Protein AF-A0ABD4RVA4-F1 (afdb_monomer_lite)

Radius of gyration: 14.38 Å; chains: 1; bounding box: 33×24×40 Å

Structure (mmCIF, N/CA/C/O backbone):
data_AF-A0ABD4RVA4-F1
#
_entry.id   AF-A0ABD4RVA4-F1
#
loop_
_atom_site.group_PDB
_atom_site.id
_atom_site.type_symbol
_atom_site.label_atom_id
_atom_site.label_alt_id
_atom_site.label_comp_id
_atom_site.label_asym_id
_atom_site.label_entity_id
_atom_site.label_seq_id
_atom_site.pdbx_PDB_ins_code
_atom_site.Cartn_x
_atom_site.Cartn_y
_atom_site.Cartn_z
_atom_site.occupancy
_atom_site.B_iso_or_equiv
_atom_site.auth_seq_id
_atom_site.auth_comp_id
_atom_site.auth_asym_id
_atom_site.auth_atom_id
_atom_site.pdbx_PDB_model_num
ATOM 1 N N . MET A 1 1 ? -26.207 14.181 22.624 1.00 39.19 1 MET A N 1
ATOM 2 C CA . MET A 1 1 ? -24.802 13.716 22.629 1.00 39.19 1 MET A CA 1
ATOM 3 C C . MET A 1 1 ? -24.277 13.821 21.205 1.00 39.19 1 MET A C 1
ATOM 5 O O . MET A 1 1 ? -24.917 13.282 20.316 1.00 39.19 1 MET A O 1
ATOM 9 N N . LYS A 1 2 ? -23.2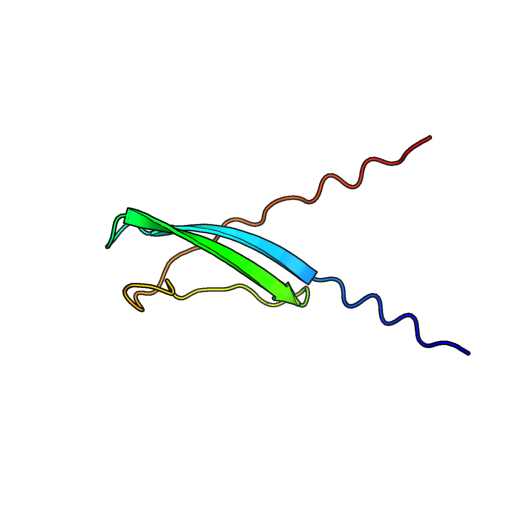16 14.599 20.955 1.00 43.03 2 LYS A N 1
ATOM 10 C CA . LYS A 1 2 ? -22.588 14.670 19.626 1.00 43.03 2 LYS A CA 1
ATOM 11 C C . LYS A 1 2 ? -21.679 13.452 19.505 1.00 43.03 2 LYS A C 1
ATOM 13 O O . LYS A 1 2 ? -20.733 13.330 20.278 1.00 43.03 2 LYS A O 1
ATOM 18 N N . ASN A 1 3 ? -22.018 12.530 18.611 1.00 42.00 3 ASN A N 1
ATOM 19 C CA . ASN A 1 3 ? -21.230 11.334 18.345 1.00 42.00 3 ASN A CA 1
ATOM 20 C C . ASN A 1 3 ? -19.896 11.774 17.737 1.00 42.00 3 ASN A C 1
ATOM 22 O O . ASN A 1 3 ? -19.775 11.916 16.524 1.00 42.00 3 ASN A O 1
ATOM 26 N N . ASN A 1 4 ? -18.893 12.005 18.582 1.00 48.34 4 ASN A N 1
ATOM 27 C CA . ASN A 1 4 ? -17.503 12.052 18.156 1.00 48.34 4 ASN A CA 1
ATOM 28 C C . ASN A 1 4 ? -17.087 10.618 17.824 1.00 48.34 4 ASN A C 1
ATOM 30 O O . ASN A 1 4 ? -16.336 9.982 18.561 1.00 48.34 4 ASN A O 1
ATOM 34 N N . THR A 1 5 ? -17.606 10.085 16.719 1.00 49.12 5 THR A N 1
ATOM 35 C CA . THR A 1 5 ? -16.910 9.020 16.015 1.00 49.12 5 THR A CA 1
ATOM 36 C C . THR A 1 5 ? -15.656 9.697 15.496 1.00 49.12 5 THR A C 1
ATOM 38 O O . THR A 1 5 ? -15.677 10.360 14.464 1.00 49.12 5 THR A O 1
ATOM 41 N N . SER A 1 6 ? -14.588 9.640 16.287 1.00 57.59 6 SER A N 1
ATOM 42 C CA . SER A 1 6 ? -13.240 9.883 15.810 1.00 57.59 6 SER A CA 1
ATOM 43 C C . SER A 1 6 ? -13.034 8.893 14.673 1.00 57.59 6 SER A C 1
ATOM 45 O O . SER A 1 6 ? -12.681 7.733 14.889 1.00 57.59 6 SER A O 1
ATOM 47 N N . ASP A 1 7 ? -13.377 9.326 13.459 1.00 62.72 7 ASP A N 1
ATOM 48 C CA . ASP A 1 7 ? -13.139 8.620 12.209 1.00 62.72 7 ASP A CA 1
ATOM 49 C C . ASP A 1 7 ? -11.616 8.629 12.062 1.00 62.72 7 ASP A C 1
ATOM 51 O O . ASP A 1 7 ? -11.016 9.498 11.436 1.00 62.72 7 ASP A O 1
ATOM 55 N N . SER A 1 8 ? -10.973 7.762 12.848 1.00 83.19 8 SER A N 1
ATOM 56 C CA . SER A 1 8 ? -9.531 7.704 12.999 1.00 83.19 8 SER A CA 1
ATOM 57 C C . SER A 1 8 ? -9.012 7.141 11.695 1.00 83.19 8 SER A C 1
ATOM 59 O O . SER A 1 8 ? -9.020 5.936 11.452 1.00 83.19 8 SER A O 1
ATOM 61 N N . ARG A 1 9 ? -8.679 8.041 10.784 1.00 88.12 9 ARG A N 1
ATOM 62 C CA . ARG A 1 9 ? -8.057 7.693 9.524 1.00 88.12 9 ARG A CA 1
ATOM 63 C C . ARG A 1 9 ? -6.555 7.597 9.737 1.00 88.12 9 ARG A C 1
ATOM 65 O O . ARG A 1 9 ? -5.983 8.275 10.585 1.00 88.12 9 ARG A O 1
ATOM 72 N N . VAL A 1 10 ? -5.931 6.694 9.003 1.00 90.94 10 VAL A N 1
ATOM 73 C CA . VAL A 1 10 ? -4.511 6.385 9.080 1.00 90.94 10 VAL A CA 1
ATOM 74 C C . VAL A 1 10 ? -3.926 6.593 7.697 1.00 90.94 10 VAL A C 1
ATOM 76 O O . VAL A 1 10 ? -4.467 6.091 6.707 1.00 90.94 10 VAL A O 1
ATOM 79 N N . LYS A 1 11 ? -2.823 7.337 7.644 1.00 93.12 11 LYS A N 1
ATOM 80 C CA . LYS A 1 11 ? -2.073 7.568 6.417 1.00 93.12 11 LYS A CA 1
ATOM 81 C C . LYS A 1 11 ? -1.065 6.454 6.171 1.00 93.12 11 LYS A C 1
ATOM 83 O O . LYS A 1 11 ? -0.429 5.947 7.095 1.00 93.12 11 LYS A O 1
ATOM 88 N N . TYR A 1 12 ? -0.925 6.106 4.906 1.00 95.06 12 TYR A N 1
ATOM 89 C CA . TYR A 1 12 ? -0.056 5.068 4.394 1.00 95.06 12 TYR A CA 1
ATOM 90 C C . TYR A 1 12 ? 0.687 5.593 3.171 1.00 95.06 12 TYR A C 1
ATOM 92 O O . TYR A 1 12 ? 0.10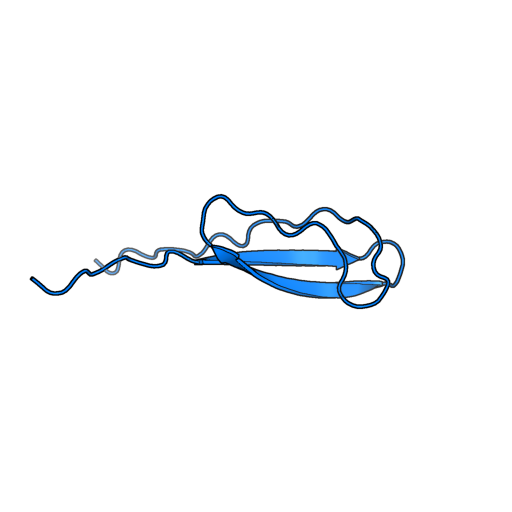7 6.321 2.364 1.00 95.06 12 TYR A O 1
ATOM 100 N N . PHE A 1 13 ? 1.939 5.179 3.014 1.00 95.75 13 PHE A N 1
ATOM 101 C CA . PHE A 1 13 ? 2.775 5.523 1.871 1.00 95.75 13 PHE A CA 1
ATOM 102 C C . PHE A 1 13 ? 3.406 4.269 1.263 1.00 95.75 13 PHE A C 1
ATOM 104 O O . PHE A 1 13 ? 3.743 3.329 1.983 1.00 95.75 13 PHE A O 1
ATOM 111 N N . CYS A 1 14 ? 3.566 4.243 -0.060 1.00 95.56 14 CYS A N 1
ATOM 112 C CA . CYS A 1 14 ? 4.451 3.288 -0.722 1.00 95.56 14 CYS A CA 1
ATOM 113 C C . CYS A 1 14 ? 5.039 3.877 -2.001 1.00 95.56 14 CYS A C 1
ATOM 115 O O . CYS A 1 14 ? 4.323 4.494 -2.792 1.00 95.56 14 CYS A O 1
ATOM 117 N N . LYS A 1 15 ? 6.304 3.575 -2.285 1.00 97.25 15 LYS A N 1
ATOM 118 C CA . LYS A 1 15 ? 6.844 3.715 -3.637 1.00 97.25 15 LYS A CA 1
ATOM 119 C C . LYS A 1 15 ? 6.597 2.422 -4.403 1.00 97.25 15 LYS A C 1
ATOM 121 O O . LYS A 1 15 ? 7.095 1.368 -4.016 1.00 97.25 15 LYS A O 1
ATOM 126 N N . CYS A 1 16 ? 5.806 2.479 -5.472 1.00 97.50 16 CYS A N 1
ATOM 127 C CA . CYS A 1 16 ? 5.445 1.287 -6.233 1.00 97.50 16 CYS A CA 1
ATOM 128 C C . CYS A 1 16 ? 6.692 0.685 -6.911 1.00 97.50 16 CYS A C 1
ATOM 130 O O . CYS A 1 16 ? 7.293 1.356 -7.753 1.00 97.50 16 CYS A O 1
ATOM 132 N N . PRO A 1 17 ? 7.052 -0.585 -6.645 1.00 97.00 17 PRO A N 1
ATOM 133 C CA . PRO A 1 17 ? 8.239 -1.203 -7.238 1.00 97.00 17 PRO A CA 1
ATOM 134 C C . PRO A 1 17 ? 8.077 -1.511 -8.735 1.00 97.00 17 PRO A C 1
ATOM 136 O O . PRO A 1 17 ? 9.063 -1.762 -9.416 1.00 97.00 17 PRO A O 1
ATOM 139 N N . TYR A 1 18 ? 6.845 -1.488 -9.2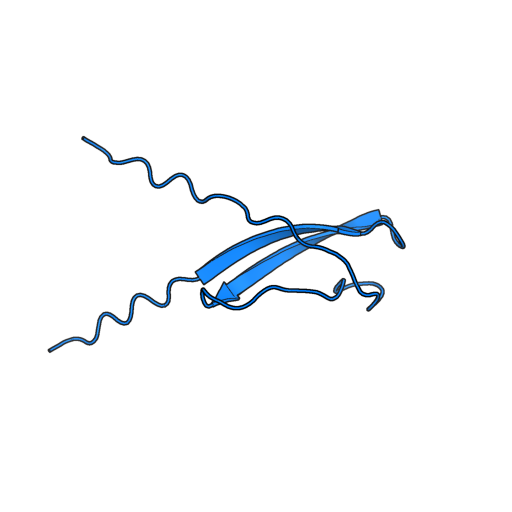58 1.00 97.50 18 TYR A N 1
ATOM 140 C CA . TYR A 1 18 ? 6.554 -1.818 -10.657 1.00 97.50 18 TYR A CA 1
ATOM 141 C C . TYR A 1 18 ? 6.600 -0.604 -11.586 1.00 97.50 18 TYR A C 1
ATOM 143 O O . TYR A 1 18 ? 7.138 -0.692 -12.682 1.00 97.50 18 TYR A O 1
ATOM 151 N N . CYS A 1 19 ? 6.004 0.519 -11.174 1.00 97.56 19 CYS A N 1
ATOM 152 C CA . CYS A 1 19 ? 5.905 1.725 -12.007 1.00 97.56 19 CYS A CA 1
ATOM 153 C C . CYS A 1 19 ? 6.686 2.923 -11.455 1.00 97.56 19 CYS A C 1
ATOM 155 O O . CYS A 1 19 ? 6.728 3.967 -12.097 1.00 97.56 19 CYS A O 1
ATOM 157 N N . GLY A 1 20 ? 7.280 2.800 -10.265 1.00 97.50 20 GLY A N 1
ATOM 158 C CA . GLY A 1 20 ? 8.050 3.862 -9.618 1.00 97.50 20 GLY A CA 1
ATOM 159 C C . GLY A 1 20 ? 7.217 4.989 -9.003 1.00 97.50 20 GLY A C 1
ATOM 160 O O . GLY A 1 20 ? 7.803 5.884 -8.404 1.00 97.50 20 GLY A O 1
ATOM 161 N N . PHE A 1 21 ? 5.885 4.955 -9.129 1.00 97.56 21 PHE A N 1
ATOM 162 C CA . PHE A 1 21 ? 5.002 5.997 -8.606 1.00 97.56 21 PHE A CA 1
ATOM 163 C C . PHE A 1 21 ? 4.915 5.980 -7.075 1.00 97.56 21 PHE A C 1
ATOM 165 O O . PHE A 1 21 ? 4.726 4.922 -6.464 1.00 97.56 21 PHE A O 1
ATOM 172 N N . ASP A 1 22 ? 4.972 7.163 -6.474 1.00 97.69 22 ASP A N 1
ATOM 173 C CA . ASP A 1 22 ? 4.817 7.374 -5.038 1.00 97.69 22 ASP A CA 1
ATOM 174 C C . ASP A 1 22 ? 3.326 7.481 -4.685 1.00 97.69 22 ASP A C 1
ATOM 176 O O . ASP A 1 22 ? 2.626 8.401 -5.101 1.00 97.69 22 ASP A O 1
ATOM 180 N N . ASN A 1 23 ? 2.812 6.505 -3.941 1.00 96.31 23 ASN A N 1
ATOM 181 C CA . ASN A 1 23 ? 1.410 6.434 -3.549 1.00 96.31 23 ASN A CA 1
ATOM 182 C C . ASN A 1 23 ? 1.246 6.920 -2.104 1.00 96.31 23 ASN A C 1
ATOM 184 O O . ASN A 1 23 ? 1.906 6.403 -1.205 1.00 96.31 23 ASN A O 1
ATOM 188 N N . GLU A 1 24 ? 0.280 7.807 -1.868 1.00 95.75 24 GLU A N 1
ATOM 189 C CA . GLU A 1 24 ? -0.211 8.175 -0.535 1.00 95.75 24 GLU A CA 1
ATOM 190 C C . GLU A 1 24 ? -1.696 7.811 -0.433 1.00 95.75 24 GLU A C 1
ATOM 192 O O . GLU A 1 24 ? -2.484 8.100 -1.336 1.00 95.75 24 GLU A O 1
ATOM 197 N N . ALA A 1 25 ? -2.087 7.149 0.654 1.00 93.06 25 ALA A N 1
ATOM 198 C CA . ALA A 1 25 ? -3.469 6.758 0.889 1.00 93.06 25 ALA A CA 1
ATOM 199 C C . ALA A 1 25 ? -3.854 6.965 2.352 1.00 93.06 25 ALA A C 1
ATOM 201 O O . ALA A 1 25 ? -3.129 6.586 3.269 1.00 93.06 25 ALA A O 1
ATOM 202 N N . GLU A 1 26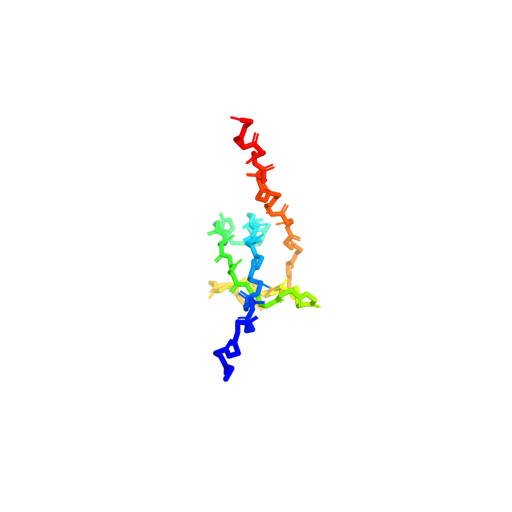 ? -5.039 7.522 2.573 1.00 93.50 26 GLU A N 1
ATOM 203 C CA . GLU A 1 26 ? -5.604 7.715 3.901 1.00 93.50 26 GLU A CA 1
ATOM 204 C C . GLU A 1 26 ? -6.877 6.877 4.044 1.00 93.50 26 GLU A C 1
ATOM 206 O O . GLU A 1 26 ? -7.880 7.126 3.368 1.00 93.50 26 GLU A O 1
ATOM 211 N N . VAL A 1 27 ? -6.853 5.881 4.928 1.00 91.88 27 VAL A N 1
ATOM 212 C CA . VAL A 1 27 ? -7.943 4.904 5.094 1.00 91.88 27 VAL A CA 1
ATOM 213 C C . VAL A 1 27 ? -8.415 4.840 6.541 1.00 91.88 27 VAL A C 1
ATOM 215 O O . VAL A 1 27 ? -7.689 5.219 7.454 1.00 91.88 27 VAL A O 1
ATOM 218 N N . LYS A 1 28 ? -9.635 4.348 6.780 1.00 90.88 28 LYS A N 1
ATOM 219 C CA . LYS A 1 28 ? -10.134 4.127 8.147 1.00 90.88 28 LYS A CA 1
ATOM 220 C C . LYS A 1 28 ? -9.221 3.156 8.902 1.00 90.88 28 LYS A C 1
ATOM 222 O O . LYS A 1 28 ? -8.761 2.169 8.324 1.00 90.88 28 LYS A O 1
ATOM 227 N N . LYS A 1 29 ? -8.980 3.409 10.191 1.00 87.12 29 LYS A N 1
ATOM 228 C CA . LYS A 1 29 ? -8.185 2.531 11.061 1.00 87.12 29 LYS A CA 1
ATOM 229 C C . LYS A 1 29 ? -8.701 1.091 10.979 1.00 87.12 29 LYS A C 1
ATOM 231 O O . LYS A 1 29 ? -9.897 0.847 11.099 1.00 87.12 29 LYS A O 1
ATOM 236 N N . GLY A 1 30 ? -7.782 0.151 10.766 1.00 87.38 30 GLY A N 1
ATOM 237 C CA . GLY A 1 30 ? -8.084 -1.268 10.543 1.00 87.38 30 GLY A CA 1
ATOM 238 C C . GLY A 1 30 ? -8.120 -1.679 9.068 1.00 87.38 30 GLY A C 1
ATOM 239 O O . GLY A 1 30 ? -8.008 -2.866 8.778 1.00 87.38 30 GLY A O 1
ATOM 240 N N . LEU A 1 31 ? -8.200 -0.728 8.133 1.00 91.44 31 LEU A N 1
ATOM 241 C CA . LEU A 1 31 ? -7.995 -0.987 6.708 1.00 91.44 31 LEU A CA 1
ATOM 242 C C . LEU A 1 31 ? -6.529 -0.754 6.327 1.00 91.44 31 LEU A C 1
ATOM 244 O O . LEU A 1 31 ? -5.851 0.086 6.919 1.00 91.44 31 LEU A O 1
ATOM 248 N N . LYS A 1 32 ? -6.053 -1.481 5.312 1.00 92.19 32 LYS A N 1
ATOM 249 C CA . LYS A 1 32 ? -4.727 -1.291 4.712 1.00 92.19 32 LYS A CA 1
ATOM 250 C C . LYS A 1 32 ? -4.875 -1.210 3.188 1.00 92.19 32 LYS A C 1
ATOM 252 O O . LYS A 1 32 ? -5.448 -2.137 2.611 1.00 92.19 32 LYS A O 1
ATOM 257 N N . PRO A 1 33 ? -4.39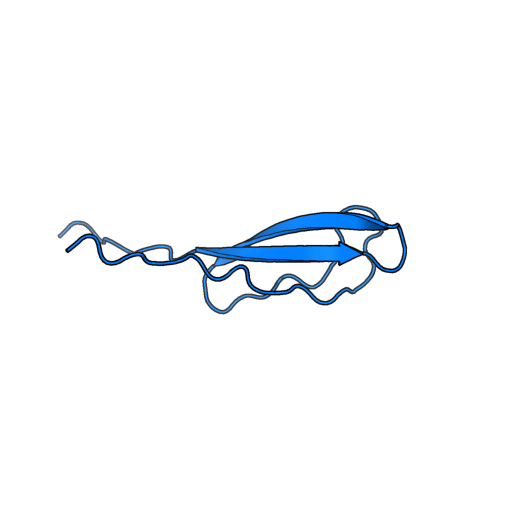7 -0.138 2.533 1.00 94.19 33 PRO A N 1
ATOM 258 C CA . PRO A 1 33 ? -4.339 -0.087 1.077 1.00 94.19 33 PRO A CA 1
ATOM 259 C C . PRO A 1 33 ? -3.352 -1.140 0.555 1.00 94.19 33 PRO A C 1
ATOM 261 O O . PRO A 1 33 ? -2.347 -1.433 1.203 1.00 94.19 33 PRO A O 1
ATOM 264 N N . LYS A 1 34 ? -3.670 -1.732 -0.600 1.00 96.00 34 LYS A N 1
ATOM 265 C CA . LYS A 1 34 ? -2.877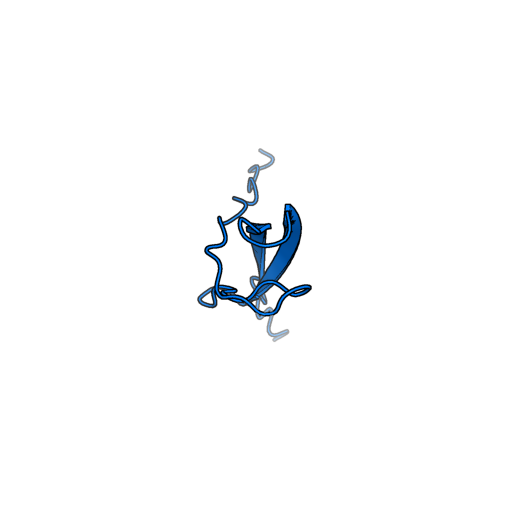 -2.815 -1.206 1.00 96.00 34 LYS A CA 1
ATOM 266 C C . LYS A 1 34 ? -2.617 -2.642 -2.696 1.00 96.00 34 LYS A C 1
ATOM 268 O O . LYS A 1 34 ? -1.892 -3.433 -3.267 1.00 96.00 34 LYS A O 1
ATOM 273 N N . ILE A 1 35 ? -3.225 -1.658 -3.353 1.00 97.38 35 ILE A N 1
ATOM 274 C CA . ILE A 1 35 ? -3.180 -1.528 -4.812 1.00 97.38 35 ILE A CA 1
ATOM 275 C C . ILE A 1 35 ? -2.583 -0.176 -5.171 1.00 97.38 35 ILE A C 1
ATOM 277 O O . ILE A 1 35 ? -3.045 0.846 -4.668 1.00 97.38 35 ILE A O 1
ATOM 281 N N . CYS A 1 36 ? -1.593 -0.171 -6.062 1.00 97.19 36 CYS A N 1
ATOM 282 C CA . CYS A 1 36 ? -1.058 1.063 -6.622 1.00 97.19 36 CYS A CA 1
ATOM 283 C C . CYS A 1 36 ? -2.119 1.753 -7.491 1.00 97.19 36 CYS A C 1
ATOM 285 O O . CYS A 1 36 ? -2.664 1.134 -8.407 1.00 97.19 36 CYS A O 1
ATOM 287 N N . CYS A 1 37 ? -2.367 3.044 -7.263 1.00 95.94 37 CYS A N 1
ATOM 288 C CA . CYS A 1 37 ? -3.401 3.787 -7.989 1.00 95.94 37 CYS A CA 1
ATOM 289 C C . CYS A 1 37 ? -3.078 4.017 -9.474 1.00 95.94 37 CYS A C 1
ATOM 291 O O . CYS A 1 37 ? -3.989 4.269 -10.254 1.00 95.94 37 CYS A O 1
ATOM 293 N N . MET A 1 38 ? -1.805 3.902 -9.870 1.00 97.88 38 MET A N 1
ATOM 294 C CA . MET A 1 38 ? -1.371 4.153 -11.247 1.00 97.88 38 MET A CA 1
ATOM 295 C C . MET A 1 38 ? -1.348 2.897 -12.110 1.00 97.88 38 MET A C 1
ATOM 297 O O . MET A 1 38 ? -1.854 2.901 -13.225 1.00 97.88 38 MET A O 1
ATOM 301 N N . CYS A 1 39 ? -0.741 1.815 -11.615 1.00 97.50 39 CYS A N 1
ATOM 302 C CA . CYS A 1 39 ? -0.557 0.589 -12.398 1.00 97.50 39 CYS A CA 1
ATOM 303 C C . CYS A 1 39 ? -1.453 -0.567 -11.950 1.00 97.50 39 CYS A C 1
ATOM 305 O O . CYS A 1 39 ? -1.396 -1.643 -12.543 1.00 97.50 39 CYS A O 1
ATOM 307 N N . THR A 1 40 ? -2.268 -0.375 -10.907 1.00 96.94 40 THR A N 1
ATOM 308 C CA . THR A 1 40 ? -3.214 -1.363 -10.352 1.00 96.94 40 THR A CA 1
ATOM 309 C C . THR A 1 40 ? -2.591 -2.668 -9.841 1.00 96.94 40 THR A C 1
ATOM 311 O O . THR A 1 40 ? -3.304 -3.598 -9.476 1.00 96.94 40 THR A O 1
ATOM 314 N N . LYS A 1 41 ? -1.256 -2.744 -9.766 1.00 97.88 41 LYS A N 1
ATOM 315 C CA . LYS A 1 41 ? -0.543 -3.875 -9.167 1.00 97.88 41 LYS A CA 1
ATOM 316 C C . LYS A 1 41 ? -0.676 -3.859 -7.650 1.00 97.88 41 LYS A C 1
ATOM 318 O O . LYS A 1 41 ? -0.747 -2.791 -7.037 1.00 97.88 41 LYS A O 1
ATOM 323 N N . GLU A 1 42 ? -0.662 -5.052 -7.067 1.00 97.88 42 GLU A N 1
ATOM 324 C CA . GLU A 1 42 ? -0.614 -5.218 -5.620 1.00 97.88 42 GLU A CA 1
ATOM 325 C C . GLU A 1 42 ? 0.753 -4.794 -5.075 1.00 97.88 42 GLU A C 1
ATOM 327 O O . GLU A 1 42 ? 1.793 -5.167 -5.618 1.00 97.88 42 GLU A O 1
ATOM 332 N N . VAL A 1 43 ? 0.740 -3.964 -4.035 1.00 96.94 43 VAL A N 1
ATOM 333 C CA . VAL A 1 43 ? 1.907 -3.350 -3.400 1.00 96.94 43 VAL A CA 1
ATOM 334 C C . VAL A 1 43 ? 1.697 -3.263 -1.893 1.00 96.94 43 VAL A C 1
ATOM 336 O O . VAL A 1 43 ? 0.572 -3.135 -1.403 1.00 96.94 43 VAL A O 1
ATOM 339 N N . GLU A 1 44 ? 2.793 -3.286 -1.144 1.00 96.31 44 GLU A N 1
ATOM 340 C CA . GLU A 1 44 ? 2.750 -3.124 0.303 1.00 96.31 44 GLU A CA 1
ATOM 341 C C . GLU A 1 44 ? 2.930 -1.660 0.695 1.00 96.31 44 GLU A C 1
ATOM 343 O O . GLU A 1 44 ? 3.914 -1.021 0.334 1.00 96.31 44 GLU A O 1
ATOM 348 N N . TYR A 1 45 ? 1.970 -1.138 1.459 1.00 95.75 45 TYR A N 1
ATOM 349 C CA . TYR A 1 45 ? 2.074 0.185 2.058 1.00 95.75 45 TYR A CA 1
ATOM 350 C C . TYR A 1 45 ? 2.621 0.140 3.481 1.00 95.75 45 TYR A C 1
ATOM 352 O O . TYR A 1 45 ? 2.235 -0.714 4.292 1.00 95.75 45 TYR A O 1
ATOM 360 N N . GLU A 1 46 ? 3.437 1.137 3.798 1.00 93.56 46 GLU A N 1
ATOM 361 C CA . GLU A 1 46 ? 3.948 1.419 5.131 1.00 93.56 46 GLU A CA 1
ATOM 362 C C . GLU A 1 46 ? 3.051 2.447 5.815 1.00 93.56 46 GLU A C 1
ATOM 364 O O . GLU A 1 46 ? 2.584 3.411 5.204 1.00 93.56 46 GLU A O 1
ATOM 369 N N . LYS A 1 47 ? 2.752 2.217 7.095 1.00 91.50 47 LYS A N 1
ATOM 370 C CA . LYS A 1 47 ? 1.947 3.144 7.887 1.00 91.50 47 LYS A CA 1
ATOM 371 C C . LYS A 1 47 ? 2.807 4.357 8.221 1.00 91.50 47 LYS A C 1
ATOM 373 O O . LYS A 1 47 ? 3.840 4.205 8.864 1.00 91.50 47 LYS A O 1
ATOM 378 N N . LEU A 1 48 ? 2.343 5.549 7.867 1.00 87.06 48 LEU A N 1
ATOM 379 C CA . LEU A 1 48 ? 2.944 6.773 8.375 1.00 87.06 48 LEU A CA 1
ATOM 380 C C . LEU A 1 48 ? 2.469 6.937 9.818 1.00 87.06 48 LEU A C 1
ATOM 382 O O . LEU A 1 48 ? 1.283 7.175 10.073 1.00 87.06 48 LEU A O 1
ATOM 386 N N . GLU A 1 49 ? 3.369 6.733 10.779 1.00 76.94 49 GLU A N 1
ATOM 387 C CA . GLU A 1 49 ? 3.074 7.037 12.172 1.00 76.94 49 GLU A CA 1
ATOM 388 C C . GLU A 1 49 ? 2.777 8.532 12.273 1.00 76.94 49 GLU A C 1
ATOM 390 O O . GLU A 1 49 ? 3.658 9.378 12.138 1.00 76.94 49 GLU A O 1
ATOM 395 N N . GLN A 1 50 ? 1.502 8.872 12.474 1.00 64.31 50 GLN A N 1
ATOM 396 C CA . GLN A 1 50 ? 1.151 10.209 12.917 1.00 64.31 50 GLN A CA 1
ATOM 397 C C . GLN A 1 50 ? 1.806 10.368 14.284 1.00 64.31 50 GLN A C 1
ATOM 399 O O . GLN A 1 50 ? 1.365 9.740 15.246 1.00 64.31 50 GLN A O 1
ATOM 404 N N . GLN A 1 51 ? 2.881 11.157 14.352 1.00 56.22 51 GLN A N 1
ATOM 405 C CA . GLN A 1 51 ? 3.426 11.632 15.613 1.00 56.22 51 GLN A CA 1
ATOM 406 C C . GLN A 1 51 ? 2.292 12.353 16.338 1.00 56.22 51 GLN A C 1
ATOM 408 O O . GLN A 1 51 ? 2.003 13.520 16.089 1.00 56.22 51 GLN A O 1
ATOM 413 N N . SER A 1 52 ? 1.608 11.637 17.220 1.00 54.50 52 SER A N 1
ATOM 414 C CA . SER A 1 52 ? 0.803 12.235 18.264 1.00 54.50 52 SER A CA 1
ATOM 415 C C . SER A 1 52 ? 1.795 12.858 19.230 1.00 54.50 52 SER A C 1
ATOM 417 O O . SER A 1 52 ? 2.184 12.224 20.208 1.00 54.50 52 SER A O 1
ATOM 419 N N . THR A 1 53 ? 2.288 14.054 18.915 1.00 52.41 53 THR A N 1
ATOM 420 C CA . THR A 1 53 ? 2.998 14.863 19.896 1.00 52.41 53 THR A CA 1
ATOM 421 C C . THR A 1 53 ? 1.999 15.169 21.011 1.00 52.41 53 THR A C 1
ATOM 423 O O . THR A 1 53 ? 0.979 15.816 20.762 1.00 52.41 53 THR A O 1
ATOM 426 N N . PRO A 1 54 ? 2.227 14.698 22.249 1.00 55.38 54 PRO A N 1
ATOM 427 C CA . PRO A 1 54 ? 1.523 15.254 23.383 1.00 55.38 54 PRO A CA 1
ATOM 428 C C . PRO A 1 54 ? 2.120 16.648 23.567 1.00 55.38 54 PRO A C 1
ATOM 430 O O . PRO A 1 54 ? 3.264 16.785 24.002 1.00 55.38 54 PRO A O 1
ATOM 433 N N . VAL A 1 55 ? 1.386 17.686 23.171 1.00 58.22 55 VAL A N 1
ATOM 434 C CA . VAL A 1 55 ? 1.716 19.039 23.620 1.00 58.22 55 VAL A CA 1
ATOM 435 C C . VAL A 1 55 ? 1.435 19.049 25.122 1.00 58.22 55 VAL A C 1
ATOM 437 O O . VAL A 1 55 ? 0.300 18.831 25.542 1.00 58.22 55 VAL A O 1
ATOM 440 N N . LYS A 1 56 ? 2.515 19.152 25.897 1.00 52.72 56 LYS A N 1
ATOM 441 C CA . LYS A 1 56 ? 2.531 19.204 27.360 1.00 52.72 56 LYS A CA 1
ATOM 442 C C . LYS A 1 56 ? 1.961 20.523 27.870 1.00 52.72 56 LYS A C 1
ATOM 444 O O . LYS A 1 56 ? 2.174 21.544 27.179 1.00 52.72 56 LYS A O 1
#

pLDDT: mean 83.63, std 18.71, range [39.19, 97.88]

Foldseek 3Di:
DPPPPVQPWWWWWDQDPPPRDIDIDIGGPPDADQADPPPRDGDHIDTDPPPPPPPD

Secondary structure (DSSP, 8-state):
--------EEEEEEE-TTT--EEEEEEETT----B-TTT--B-PPEE---------

Sequence (56 aa):
MKNNTSDSRVKYFCKCPYCGFDNEAEVKKGLKPKICCMCTKEVEYEKLEQQSTPVK